Protein AF-A0A0F9BW10-F1 (afdb_monomer)

Secondary structure (DSSP, 8-state):
---SS-TT--EEEEEEETTEEEEEEES-HHHHHHHHHHHTTTSS--EE-SSPBPGGGGGGSBTS-EEEES----GGGB--PPP----

Organism: NCBI:txid412755

Nearest PDB structures (foldseek):
  3bgy-assembly2_B  TM=5.416E-01  e=9.196E+00  Acanthamoeba polyphaga mimivirus
  5tdf-assembly1_A  TM=3.740E-01  e=4.753E+00  Homo sapiens
  6no6-assembly1_A  TM=3.442E-01  e=9.824E+00  Blastocystis sp. ATCC 50177/Nand II

Sequence (87 aa):
MSKLFDPGQVVELRCPTRRGTTSGYFTDMGALAAASGKLSGTVPGVYATLNPVNPALQARSDNHITTSVQSTTSDADILKRNWLPLD

pLDDT: mean 92.88, std 9.63, range [39.66, 98.38]

Structure (mmCIF, N/CA/C/O backbone):
data_AF-A0A0F9BW10-F1
#
_entry.id   AF-A0A0F9BW10-F1
#
loop_
_atom_site.group_PDB
_atom_site.id
_atom_site.type_symbol
_atom_site.label_atom_id
_atom_site.label_alt_id
_atom_site.label_comp_id
_atom_site.label_asym_id
_atom_site.label_entity_id
_atom_site.label_seq_id
_atom_site.pdbx_PDB_ins_code
_atom_site.Cartn_x
_atom_site.Cartn_y
_atom_site.Cartn_z
_atom_site.occupancy
_atom_site.B_iso_or_equiv
_atom_site.auth_seq_id
_atom_site.auth_comp_id
_atom_site.auth_asym_id
_atom_site.auth_atom_id
_atom_site.pdbx_PDB_model_num
ATOM 1 N N . MET A 1 1 ? -9.135 14.709 12.486 1.00 39.66 1 MET A N 1
ATOM 2 C CA . MET A 1 1 ? -8.246 14.025 11.520 1.00 39.66 1 MET A CA 1
ATOM 3 C C . MET A 1 1 ? -9.102 13.110 10.663 1.00 39.66 1 MET A C 1
ATOM 5 O O . MET A 1 1 ? -9.625 12.144 11.204 1.00 39.66 1 MET A O 1
ATOM 9 N N . SER A 1 2 ? -9.300 13.412 9.376 1.00 46.25 2 SER A N 1
ATOM 10 C CA . SER A 1 2 ? -9.913 12.443 8.459 1.00 46.25 2 SER A CA 1
ATOM 11 C C . SER A 1 2 ? -8.889 11.342 8.180 1.00 46.25 2 SER A C 1
ATOM 13 O O . SER A 1 2 ? -7.828 11.613 7.617 1.00 46.25 2 SER A O 1
ATOM 15 N N . LYS A 1 3 ? -9.157 10.118 8.635 1.00 73.56 3 LYS A N 1
ATOM 16 C CA . LYS A 1 3 ? -8.329 8.957 8.301 1.00 73.56 3 LYS A CA 1
ATOM 17 C C . LYS A 1 3 ? -8.765 8.449 6.926 1.00 73.56 3 LYS A C 1
ATOM 19 O O . LYS A 1 3 ? -9.947 8.210 6.724 1.00 73.56 3 LYS A O 1
ATOM 24 N N . LEU A 1 4 ? -7.818 8.305 5.999 1.00 84.31 4 LEU A N 1
ATOM 25 C CA . LEU A 1 4 ? -8.064 7.699 4.680 1.00 84.31 4 LEU A CA 1
ATOM 26 C C . LEU A 1 4 ? -8.422 6.206 4.779 1.00 84.31 4 LEU A C 1
ATOM 28 O O . LEU A 1 4 ? -9.034 5.666 3.863 1.00 84.31 4 LEU A O 1
ATOM 32 N N . PHE A 1 5 ? -8.037 5.558 5.882 1.00 90.56 5 PHE A N 1
ATOM 33 C CA . PHE A 1 5 ? -8.189 4.125 6.103 1.00 90.56 5 PHE A CA 1
ATOM 34 C C . PHE A 1 5 ? -8.869 3.855 7.443 1.00 90.56 5 PHE A C 1
ATOM 36 O O . PHE A 1 5 ? -8.550 4.498 8.454 1.00 90.56 5 PHE A O 1
ATOM 43 N N . ASP A 1 6 ? -9.778 2.885 7.450 1.00 89.88 6 ASP A N 1
ATOM 44 C CA . ASP A 1 6 ? -10.432 2.428 8.672 1.00 89.88 6 ASP A CA 1
ATOM 45 C C . ASP A 1 6 ? -9.418 1.701 9.584 1.00 89.88 6 ASP A C 1
ATOM 47 O O . ASP A 1 6 ? -8.462 1.087 9.097 1.00 89.88 6 ASP A O 1
ATOM 51 N N . PRO A 1 7 ? -9.577 1.740 10.921 1.00 89.50 7 PRO A N 1
ATOM 52 C CA . PRO A 1 7 ? -8.736 0.954 11.821 1.00 89.50 7 PRO A CA 1
ATOM 53 C C . PRO A 1 7 ? -8.753 -0.538 11.456 1.00 89.50 7 PRO A C 1
ATOM 55 O O . PRO A 1 7 ? -9.818 -1.132 11.318 1.00 89.50 7 PRO A O 1
ATOM 58 N N . GLY A 1 8 ? -7.571 -1.145 11.311 1.00 89.44 8 GLY A N 1
ATOM 59 C CA . GLY A 1 8 ? -7.434 -2.556 10.930 1.00 89.44 8 GLY A CA 1
ATOM 60 C C . GLY A 1 8 ? -7.661 -2.848 9.443 1.00 89.44 8 GLY A C 1
ATOM 61 O O . GLY A 1 8 ? -7.561 -4.004 9.038 1.00 89.44 8 GLY A O 1
ATOM 62 N N . GLN A 1 9 ? -7.931 -1.833 8.614 1.00 94.25 9 GLN A N 1
ATOM 63 C CA . GLN A 1 9 ? -7.976 -1.997 7.165 1.00 94.25 9 GLN A CA 1
ATOM 64 C C . GLN A 1 9 ? -6.601 -2.424 6.642 1.00 94.25 9 GLN A C 1
ATOM 66 O O . GLN A 1 9 ? -5.596 -1.766 6.916 1.00 94.25 9 GLN A O 1
ATOM 71 N N . VAL A 1 10 ? -6.574 -3.492 5.843 1.00 97.44 10 VAL A N 1
ATOM 72 C CA . VAL A 1 10 ? -5.387 -3.860 5.069 1.00 97.44 10 VAL A CA 1
ATOM 73 C C . VAL A 1 10 ? -5.245 -2.891 3.899 1.00 97.44 10 VAL A C 1
ATOM 75 O O . VAL A 1 10 ? -6.183 -2.688 3.124 1.00 97.44 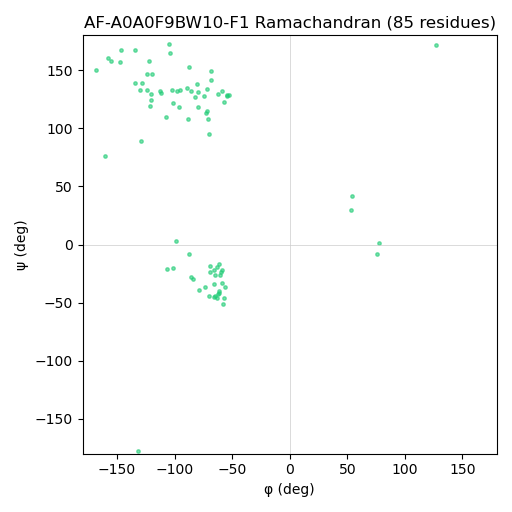10 VAL A O 1
ATOM 78 N N . VAL A 1 11 ? -4.063 -2.297 3.775 1.00 97.38 11 VAL A N 1
ATOM 79 C CA . VAL A 1 11 ? -3.684 -1.403 2.681 1.00 97.38 11 VAL A CA 1
ATOM 80 C C . VAL A 1 11 ? -2.478 -1.998 1.972 1.00 97.38 11 VAL A C 1
ATOM 82 O O . VAL A 1 11 ? -1.455 -2.260 2.603 1.00 97.38 11 VAL A O 1
ATOM 85 N N . GLU A 1 12 ? -2.575 -2.207 0.663 1.00 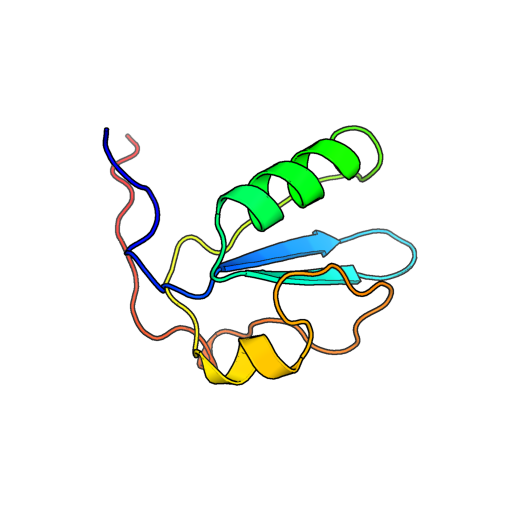98.25 12 GLU A N 1
ATOM 86 C CA . GLU A 1 12 ? -1.400 -2.539 -0.139 1.00 98.25 12 GLU A CA 1
ATOM 87 C C . GLU A 1 12 ? -0.617 -1.259 -0.445 1.00 98.25 12 GLU A C 1
ATOM 89 O O . GLU A 1 12 ? -1.201 -0.290 -0.928 1.00 98.25 12 GLU A O 1
ATOM 94 N N . LEU A 1 13 ? 0.698 -1.274 -0.228 1.00 97.75 13 LEU A N 1
ATOM 95 C CA . LEU A 1 13 ? 1.638 -0.311 -0.796 1.00 97.75 13 LEU A CA 1
ATOM 96 C C . LEU A 1 13 ? 2.344 -0.957 -1.990 1.00 97.75 13 LEU A C 1
ATOM 98 O O . LEU A 1 13 ? 2.998 -1.984 -1.831 1.00 97.75 13 LEU A O 1
ATOM 102 N N . ARG A 1 14 ? 2.234 -0.35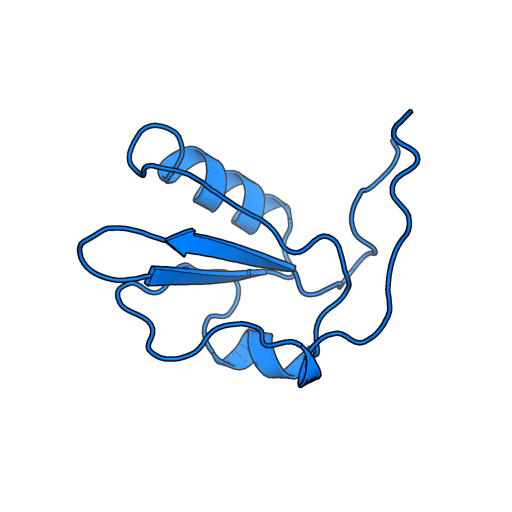9 -3.179 1.00 97.19 14 ARG A N 1
ATOM 103 C CA . ARG A 1 14 ? 2.762 -0.891 -4.441 1.00 97.19 14 ARG A CA 1
ATOM 104 C C . ARG A 1 14 ? 3.696 0.104 -5.120 1.00 97.19 14 ARG A C 1
ATOM 106 O O . ARG A 1 14 ? 3.350 1.264 -5.327 1.00 97.19 14 ARG A O 1
ATOM 113 N N . CYS A 1 15 ? 4.847 -0.395 -5.552 1.00 97.19 15 CYS A N 1
ATOM 114 C CA . CYS A 1 15 ? 5.879 0.354 -6.259 1.00 97.19 15 CYS A CA 1
ATOM 115 C C . CYS A 1 15 ? 6.285 -0.400 -7.535 1.00 97.19 15 CYS A C 1
ATOM 117 O O . CYS A 1 15 ? 7.189 -1.244 -7.497 1.00 97.19 15 CYS A O 1
ATOM 119 N N . PRO A 1 16 ? 5.609 -0.156 -8.669 1.00 94.62 16 PRO A N 1
ATOM 120 C CA . PRO A 1 16 ? 5.976 -0.762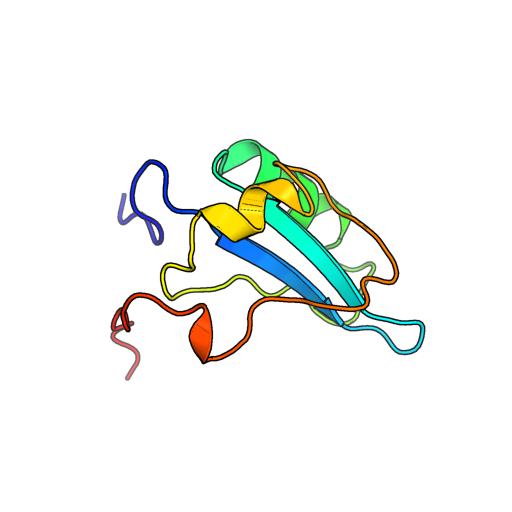 -9.941 1.00 94.62 16 PRO A CA 1
ATOM 121 C C . PRO A 1 16 ? 7.281 -0.154 -10.475 1.00 94.62 16 PRO A C 1
ATOM 123 O O . PRO A 1 16 ? 7.459 1.065 -10.507 1.00 94.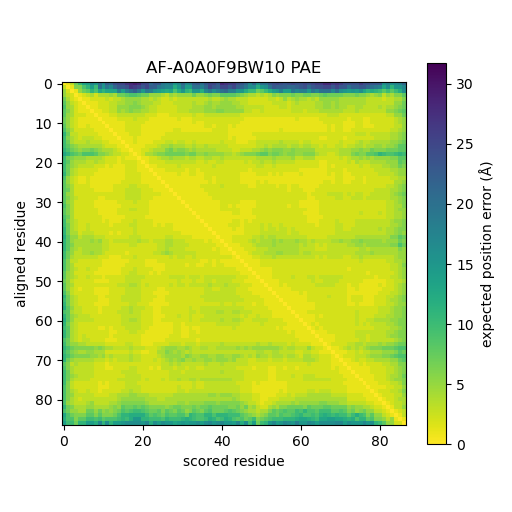62 16 PRO A O 1
ATOM 126 N N . THR A 1 17 ? 8.206 -1.005 -10.923 1.00 92.56 17 THR A N 1
ATOM 127 C CA . THR A 1 17 ? 9.475 -0.584 -11.536 1.00 92.56 17 THR A CA 1
ATOM 128 C C . THR A 1 17 ? 9.760 -1.388 -12.804 1.00 92.56 17 THR A C 1
ATOM 130 O O . THR A 1 17 ? 9.167 -2.439 -13.038 1.00 92.56 17 THR A O 1
ATOM 133 N N . ARG A 1 18 ? 10.741 -0.952 -13.608 1.00 90.62 18 ARG A N 1
ATOM 134 C CA . ARG A 1 18 ? 11.183 -1.702 -14.803 1.00 90.62 18 ARG A CA 1
ATOM 135 C C . ARG A 1 18 ? 11.776 -3.081 -14.484 1.00 90.62 18 ARG A C 1
ATOM 137 O O . ARG A 1 18 ? 11.885 -3.898 -15.388 1.00 90.62 18 ARG A O 1
ATOM 144 N N . ARG A 1 19 ? 12.197 -3.328 -13.238 1.00 88.69 19 ARG A N 1
ATOM 145 C CA . ARG A 1 19 ? 12.827 -4.589 -12.800 1.00 88.69 19 ARG A CA 1
ATOM 146 C C . ARG A 1 19 ? 11.853 -5.540 -12.101 1.00 88.69 19 ARG A C 1
ATOM 148 O O . ARG A 1 19 ? 12.273 -6.588 -11.628 1.00 88.69 19 ARG A O 1
ATOM 155 N N . GLY A 1 20 ? 10.578 -5.170 -12.026 1.00 92.94 20 GLY A N 1
ATOM 156 C CA . GLY A 1 20 ? 9.558 -5.896 -11.283 1.00 92.94 20 GLY A CA 1
ATOM 157 C C . GLY A 1 20 ? 8.810 -4.989 -10.315 1.00 92.94 20 GLY A C 1
ATOM 158 O O . GLY A 1 20 ? 9.166 -3.824 -10.101 1.00 92.94 20 GLY A O 1
ATOM 159 N N . THR A 1 21 ? 7.751 -5.540 -9.737 1.00 95.25 21 THR A N 1
ATOM 160 C CA . THR A 1 21 ? 6.907 -4.832 -8.776 1.00 95.25 21 THR A CA 1
ATOM 161 C C . THR A 1 21 ? 7.360 -5.159 -7.368 1.00 95.25 21 THR A C 1
ATOM 163 O O . THR A 1 21 ? 7.566 -6.319 -7.019 1.00 95.25 21 THR A O 1
ATOM 166 N N . THR A 1 22 ? 7.493 -4.124 -6.555 1.00 96.00 22 THR A N 1
ATOM 167 C CA . THR A 1 22 ? 7.689 -4.240 -5.115 1.00 96.00 22 THR A CA 1
ATOM 168 C C . THR A 1 22 ? 6.355 -3.929 -4.443 1.00 96.00 22 THR A C 1
ATOM 170 O O . THR A 1 22 ? 5.696 -2.962 -4.829 1.00 96.00 22 THR A O 1
ATOM 173 N N . SER A 1 23 ? 5.920 -4.751 -3.493 1.00 97.88 23 SER A N 1
ATOM 174 C CA . SER A 1 23 ? 4.628 -4.578 -2.819 1.00 97.88 23 SER A CA 1
ATOM 175 C C . SER A 1 23 ? 4.678 -5.042 -1.361 1.00 97.88 23 SER A C 1
ATOM 177 O O . SER A 1 23 ? 5.540 -5.838 -0.997 1.00 97.88 23 SER A O 1
ATOM 179 N N . GLY A 1 24 ? 3.775 -4.533 -0.527 1.00 98.00 24 GLY A N 1
ATOM 180 C CA . GLY A 1 24 ? 3.572 -4.961 0.856 1.00 98.00 24 GLY A CA 1
ATOM 181 C C . GLY A 1 24 ? 2.157 -4.660 1.338 1.00 98.00 24 GLY A C 1
ATOM 182 O O . GLY A 1 24 ? 1.503 -3.778 0.785 1.00 98.00 24 GLY A O 1
ATOM 183 N N . TYR A 1 25 ? 1.688 -5.360 2.372 1.00 98.38 25 TYR A N 1
ATOM 184 C CA . TYR A 1 25 ? 0.336 -5.208 2.918 1.00 98.38 25 TYR A CA 1
ATOM 185 C C . TYR A 1 25 ? 0.395 -4.794 4.384 1.00 98.38 25 TYR A C 1
ATOM 187 O O . TYR A 1 25 ? 1.087 -5.414 5.185 1.00 98.38 25 TYR A O 1
ATOM 195 N N . PHE A 1 26 ? -0.340 -3.749 4.748 1.00 97.88 26 PHE A N 1
ATOM 196 C CA . PHE A 1 26 ? -0.184 -3.094 6.041 1.00 97.88 26 PHE A CA 1
ATOM 197 C C . PHE A 1 26 ? -1.518 -2.928 6.754 1.00 97.88 26 PHE A C 1
ATOM 199 O O . PHE A 1 26 ? -2.478 -2.424 6.176 1.00 97.88 26 PHE A O 1
ATOM 206 N N . THR A 1 27 ? -1.535 -3.283 8.033 1.00 96.69 27 THR A N 1
ATOM 207 C CA . THR A 1 27 ? -2.563 -2.872 9.002 1.00 96.69 27 THR A CA 1
ATOM 208 C C . THR A 1 27 ? -2.014 -1.832 9.978 1.00 96.69 27 THR A C 1
ATOM 210 O O . THR A 1 27 ? -2.781 -1.075 10.574 1.00 96.69 27 THR A O 1
ATOM 213 N N . ASP A 1 28 ? -0.688 -1.764 10.131 1.00 95.69 28 ASP A N 1
ATOM 214 C CA . ASP A 1 28 ? 0.015 -0.726 10.878 1.00 95.69 28 ASP A CA 1
ATOM 215 C C . ASP A 1 28 ? 0.339 0.459 9.952 1.00 95.69 28 ASP A C 1
ATOM 217 O O . ASP A 1 28 ? 1.213 0.400 9.081 1.00 95.69 28 ASP A O 1
ATOM 221 N N . MET A 1 29 ? -0.373 1.570 10.153 1.00 94.06 29 MET A N 1
ATOM 222 C CA . MET A 1 29 ? -0.195 2.786 9.354 1.00 94.06 29 MET A CA 1
ATOM 223 C C . MET A 1 29 ? 1.146 3.490 9.614 1.00 94.06 29 MET A C 1
ATOM 225 O O . MET A 1 29 ? 1.628 4.216 8.745 1.00 94.06 29 MET A O 1
ATOM 229 N N . GLY A 1 30 ? 1.769 3.272 10.775 1.00 94.94 30 GLY A N 1
ATOM 230 C CA . GLY A 1 30 ? 3.123 3.742 11.061 1.00 94.94 30 GLY A CA 1
ATOM 231 C C . GLY A 1 30 ? 4.161 2.971 10.248 1.00 94.94 30 GLY A C 1
ATOM 232 O O . GLY A 1 30 ? 5.034 3.582 9.628 1.00 94.94 30 GLY A O 1
ATOM 233 N N . ALA A 1 31 ? 4.019 1.644 10.170 1.00 96.44 31 ALA A N 1
ATOM 234 C CA . ALA A 1 31 ? 4.856 0.798 9.318 1.00 96.44 31 ALA A CA 1
ATOM 235 C C . ALA A 1 31 ? 4.691 1.147 7.828 1.00 96.44 31 ALA A C 1
ATOM 237 O O . ALA A 1 31 ? 5.692 1.287 7.118 1.00 96.44 31 ALA A O 1
ATOM 238 N N . LEU A 1 32 ? 3.452 1.379 7.375 1.00 96.69 32 LEU A N 1
ATOM 239 C CA . LEU A 1 32 ? 3.161 1.844 6.014 1.00 96.69 32 LEU A CA 1
ATOM 240 C C . LEU A 1 32 ? 3.863 3.172 5.720 1.00 96.69 32 LEU A C 1
ATOM 242 O O . LEU A 1 32 ? 4.568 3.287 4.716 1.00 96.69 32 LEU A O 1
ATOM 246 N N . ALA A 1 33 ? 3.708 4.171 6.595 1.00 95.94 33 ALA A N 1
ATOM 247 C CA . ALA A 1 33 ? 4.316 5.486 6.412 1.00 95.94 33 ALA A CA 1
ATOM 248 C C . ALA A 1 33 ? 5.851 5.405 6.371 1.00 95.94 33 ALA A C 1
ATOM 250 O O . ALA A 1 33 ? 6.481 6.024 5.511 1.00 95.94 33 ALA A O 1
ATOM 251 N N . ALA A 1 34 ? 6.458 4.596 7.243 1.00 97.44 34 ALA A N 1
ATOM 252 C CA . ALA A 1 34 ? 7.901 4.381 7.259 1.00 97.44 34 ALA A CA 1
ATOM 253 C C . ALA A 1 34 ? 8.403 3.692 5.978 1.00 97.44 34 ALA A C 1
ATOM 255 O O . ALA A 1 34 ? 9.413 4.110 5.408 1.00 97.44 34 ALA A O 1
ATOM 256 N N . ALA A 1 35 ? 7.705 2.657 5.500 1.00 97.31 35 ALA A N 1
ATOM 257 C CA . ALA A 1 35 ? 8.034 1.976 4.249 1.00 97.31 35 ALA A CA 1
ATOM 258 C C . ALA A 1 35 ? 7.896 2.915 3.040 1.00 97.31 35 ALA A C 1
ATOM 260 O O . ALA A 1 35 ? 8.812 3.005 2.222 1.00 97.31 35 ALA A O 1
ATOM 261 N N . SER A 1 36 ? 6.799 3.675 2.976 1.00 96.69 36 SER A N 1
ATOM 262 C CA . SER A 1 36 ? 6.567 4.702 1.957 1.00 96.69 36 SER A CA 1
ATOM 263 C C . SER A 1 36 ? 7.683 5.746 1.945 1.00 96.69 36 SER A C 1
ATOM 265 O O . SER A 1 36 ? 8.214 6.070 0.886 1.00 96.69 36 SER A O 1
ATOM 267 N N . GLY A 1 37 ? 8.081 6.246 3.118 1.00 97.25 37 GLY A N 1
ATOM 268 C CA . GLY A 1 37 ? 9.150 7.236 3.252 1.00 97.25 37 GLY A CA 1
ATOM 269 C C . GLY A 1 37 ? 10.502 6.730 2.748 1.00 97.25 37 GLY A C 1
ATOM 270 O O . GLY A 1 37 ? 11.202 7.464 2.061 1.00 97.25 37 GLY A O 1
ATOM 271 N N . LYS A 1 38 ? 10.842 5.462 3.018 1.00 96.62 38 LYS A N 1
ATOM 272 C CA . LYS A 1 38 ? 12.074 4.830 2.508 1.00 96.62 38 LYS A CA 1
ATOM 273 C C . LYS A 1 38 ? 12.076 4.674 0.986 1.00 96.62 38 LYS A C 1
ATOM 275 O O . LYS A 1 38 ? 13.136 4.735 0.375 1.00 96.62 38 LYS A O 1
ATOM 280 N N . LEU A 1 39 ? 10.909 4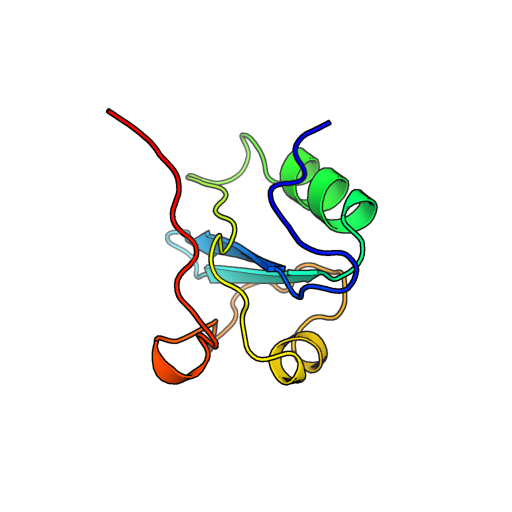.426 0.390 1.00 95.38 39 LEU A N 1
ATOM 281 C CA . LEU A 1 39 ? 10.767 4.211 -1.052 1.00 95.38 39 LEU A CA 1
ATOM 282 C C . LEU A 1 39 ? 10.647 5.529 -1.828 1.00 95.38 39 LEU A C 1
ATOM 284 O O . LEU A 1 39 ? 11.082 5.602 -2.979 1.00 95.38 39 LEU A O 1
ATOM 288 N N . SER A 1 40 ? 10.099 6.573 -1.209 1.00 95.06 40 SER A N 1
ATOM 289 C CA . SER A 1 40 ? 9.925 7.890 -1.820 1.00 95.06 40 SER A CA 1
ATOM 290 C C . SER A 1 40 ? 11.236 8.428 -2.407 1.00 95.06 40 SER A C 1
ATOM 292 O O . SER A 1 40 ? 12.276 8.420 -1.755 1.00 95.06 40 SER A O 1
ATOM 294 N N . GLY A 1 41 ? 11.200 8.851 -3.673 1.00 94.69 41 GLY A N 1
ATOM 295 C CA . GLY A 1 41 ? 12.372 9.343 -4.409 1.00 94.69 41 GLY A CA 1
ATOM 296 C C . GLY A 1 41 ? 13.353 8.264 -4.894 1.00 94.69 41 GLY A C 1
ATOM 297 O O . GLY A 1 41 ? 14.243 8.575 -5.679 1.00 94.69 41 GLY A O 1
ATOM 298 N N . THR A 1 42 ? 13.187 7.001 -4.486 1.00 94.25 42 THR A N 1
ATOM 299 C CA . THR A 1 42 ? 14.031 5.872 -4.938 1.00 94.25 42 THR A CA 1
ATOM 300 C C . THR A 1 42 ? 13.368 5.013 -6.017 1.00 94.25 42 THR A C 1
ATOM 302 O O . THR A 1 42 ? 14.048 4.3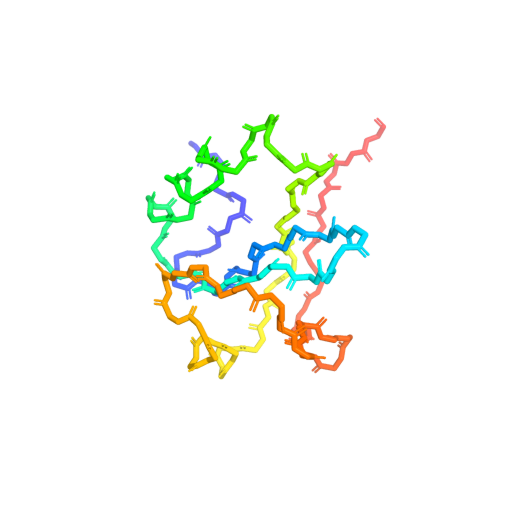00 -6.755 1.00 94.25 42 THR A O 1
ATOM 305 N N . VAL A 1 43 ? 12.038 5.090 -6.132 1.00 95.31 43 VAL A N 1
ATOM 306 C CA . VAL A 1 43 ? 11.229 4.391 -7.139 1.00 95.31 43 VAL A CA 1
ATOM 307 C C . VAL A 1 43 ? 10.413 5.393 -7.966 1.00 95.31 43 VAL A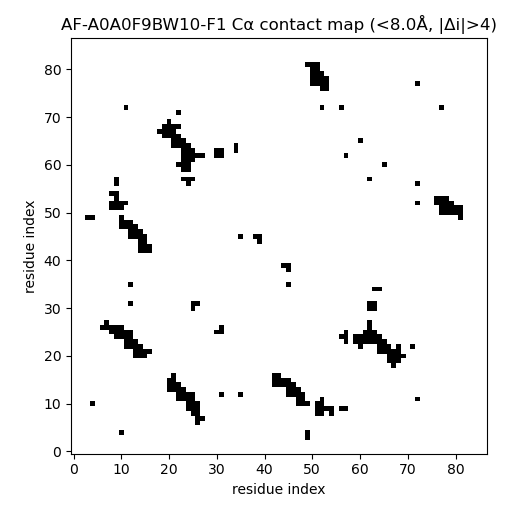 C 1
ATOM 309 O O . VAL A 1 43 ? 10.148 6.494 -7.482 1.00 95.31 43 VAL A O 1
ATOM 312 N N . PRO A 1 44 ? 9.969 5.034 -9.188 1.00 95.25 44 PRO A N 1
ATOM 313 C CA . PRO A 1 44 ? 9.196 5.941 -10.045 1.00 95.25 44 PRO A CA 1
ATOM 314 C C . PRO A 1 44 ? 7.866 6.408 -9.442 1.00 95.25 44 PRO A C 1
ATOM 316 O O . PRO A 1 44 ? 7.369 7.469 -9.804 1.00 95.25 44 PRO A O 1
ATOM 319 N N . GLY A 1 45 ? 7.284 5.615 -8.542 1.00 96.12 45 GLY A N 1
ATOM 320 C CA . GLY A 1 45 ? 6.040 5.946 -7.864 1.00 96.12 45 GLY A CA 1
ATOM 321 C C . GLY A 1 45 ? 5.760 5.004 -6.701 1.00 96.12 45 GLY A C 1
ATOM 322 O O . GLY A 1 45 ? 6.159 3.836 -6.722 1.00 96.12 45 GLY A O 1
ATOM 323 N N . VAL A 1 46 ? 5.073 5.538 -5.694 1.00 97.12 46 VAL A N 1
ATOM 324 C CA . VAL A 1 46 ? 4.588 4.810 -4.520 1.00 97.12 46 VAL A CA 1
ATOM 325 C C . VAL A 1 46 ? 3.075 4.975 -4.480 1.00 97.12 46 VAL A C 1
ATOM 327 O O . VAL A 1 46 ? 2.578 6.097 -4.409 1.00 97.12 46 VAL A O 1
ATOM 330 N N . TYR A 1 47 ? 2.347 3.867 -4.549 1.00 96.19 47 TYR A N 1
ATOM 331 C CA . TYR A 1 47 ? 0.888 3.849 -4.592 1.00 96.19 47 TYR A CA 1
ATOM 332 C C . TYR A 1 47 ? 0.339 3.081 -3.396 1.00 96.19 47 TYR A C 1
ATOM 334 O O . TYR A 1 47 ? 0.947 2.105 -2.966 1.00 96.19 47 TYR A O 1
ATOM 342 N N . ALA A 1 48 ? -0.821 3.494 -2.891 1.00 95.81 48 ALA A N 1
ATOM 343 C CA . ALA A 1 48 ? -1.549 2.773 -1.857 1.00 95.81 48 ALA A CA 1
ATOM 344 C C . ALA A 1 48 ? -2.975 2.459 -2.325 1.00 95.81 48 ALA A C 1
ATOM 346 O O . ALA A 1 48 ? -3.582 3.252 -3.049 1.00 95.81 48 ALA A O 1
ATOM 347 N N . THR A 1 49 ? -3.532 1.324 -1.910 1.00 95.94 49 THR A N 1
ATOM 348 C CA . THR A 1 49 ? -4.934 0.997 -2.205 1.00 95.94 49 THR A CA 1
ATOM 349 C C . THR A 1 49 ? -5.874 1.867 -1.378 1.00 95.94 49 THR A C 1
ATOM 351 O O . THR A 1 49 ? -5.934 1.733 -0.158 1.00 95.94 49 THR A O 1
ATOM 354 N N . LEU A 1 50 ? -6.648 2.724 -2.047 1.00 93.19 50 LEU A N 1
ATOM 355 C CA . LEU A 1 50 ? -7.715 3.509 -1.415 1.00 93.19 50 LEU A CA 1
ATOM 356 C C . LEU A 1 50 ? -8.850 2.611 -0.904 1.00 93.19 50 LEU A C 1
ATOM 358 O O . LEU A 1 50 ? -9.367 2.783 0.200 1.00 93.19 50 LEU A O 1
ATOM 362 N N . ASN A 1 51 ? -9.245 1.661 -1.745 1.00 94.44 51 ASN A N 1
ATOM 363 C CA . ASN A 1 51 ? -10.347 0.757 -1.472 1.00 94.44 51 ASN A CA 1
ATOM 364 C C . ASN A 1 51 ? -9.887 -0.378 -0.548 1.00 94.44 51 ASN A C 1
ATOM 366 O O . ASN A 1 51 ? -8.803 -0.922 -0.775 1.00 94.44 51 ASN A O 1
ATOM 370 N N . PRO A 1 52 ? -10.693 -0.770 0.454 1.00 94.62 52 PRO A N 1
ATOM 371 C CA . PRO A 1 52 ? -10.380 -1.910 1.304 1.00 94.62 52 PRO A CA 1
ATOM 372 C C . PRO A 1 52 ? -10.231 -3.191 0.485 1.00 94.62 52 PRO A C 1
ATOM 374 O O . PRO A 1 52 ? -11.088 -3.515 -0.345 1.00 94.62 52 PRO A O 1
ATOM 377 N N . VAL A 1 53 ? -9.151 -3.918 0.755 1.00 97.62 53 VAL A N 1
ATOM 378 C CA . VAL A 1 53 ? -8.827 -5.188 0.100 1.00 97.62 53 VAL A CA 1
ATOM 379 C C . VAL A 1 53 ? -9.125 -6.369 1.021 1.00 97.62 53 VAL A C 1
ATOM 381 O O . VAL A 1 53 ? -9.289 -6.203 2.232 1.00 97.62 53 VAL A O 1
ATOM 384 N N . ASN A 1 54 ? -9.181 -7.571 0.456 1.00 97.75 54 ASN A N 1
ATOM 385 C CA . ASN A 1 54 ? -9.337 -8.809 1.205 1.00 97.75 54 ASN A CA 1
ATOM 386 C C . ASN A 1 54 ? -8.205 -8.964 2.251 1.00 97.75 54 ASN A C 1
ATOM 388 O O . ASN A 1 54 ? -7.032 -9.011 1.868 1.00 97.75 54 ASN A O 1
ATOM 392 N N . PRO A 1 55 ? -8.515 -9.101 3.557 1.00 97.31 55 PRO A N 1
ATOM 393 C CA . PRO A 1 55 ? -7.502 -9.214 4.602 1.00 97.31 55 PRO A CA 1
ATOM 394 C C . PRO A 1 55 ? -6.555 -10.406 4.446 1.00 97.31 55 PRO A C 1
ATOM 396 O O . PRO A 1 55 ? -5.419 -10.348 4.909 1.00 97.31 55 PRO A O 1
ATOM 399 N N . ALA A 1 56 ? -6.974 -11.463 3.740 1.00 97.31 56 ALA A N 1
ATOM 400 C CA . ALA A 1 56 ? -6.124 -12.618 3.451 1.00 97.31 56 ALA A CA 1
ATOM 401 C C . ALA A 1 56 ? -4.840 -12.245 2.685 1.00 97.31 56 ALA A C 1
ATOM 403 O O . ALA A 1 56 ? -3.852 -12.978 2.738 1.00 97.31 56 ALA A O 1
ATOM 404 N N . LEU A 1 57 ? -4.824 -11.095 1.999 1.00 97.19 57 LEU A N 1
ATOM 405 C CA . LEU A 1 57 ? -3.639 -10.591 1.312 1.00 97.19 57 LEU A CA 1
ATOM 406 C C . LEU A 1 57 ? -2.494 -10.232 2.263 1.00 97.19 57 LEU A C 1
ATOM 408 O O . LEU A 1 57 ? -1.336 -10.330 1.860 1.00 97.19 57 LEU A O 1
ATOM 412 N N . GLN A 1 58 ? -2.788 -9.890 3.522 1.00 96.62 58 GLN A N 1
ATOM 413 C CA . GLN A 1 58 ? -1.771 -9.541 4.516 1.00 96.62 58 GLN A CA 1
ATOM 414 C C . GLN A 1 58 ? -0.737 -10.653 4.705 1.00 96.62 58 GLN A C 1
ATOM 416 O O . GLN A 1 58 ? 0.453 -10.372 4.809 1.00 96.62 58 GLN A O 1
ATOM 421 N N . ALA A 1 59 ? -1.162 -11.917 4.643 1.00 96.38 59 ALA A N 1
ATOM 422 C CA . ALA A 1 59 ? -0.275 -13.070 4.787 1.00 96.38 59 ALA A CA 1
ATOM 423 C C . ALA A 1 59 ? 0.821 -13.150 3.704 1.00 96.38 59 ALA A C 1
ATOM 425 O O . ALA A 1 59 ? 1.802 -13.867 3.886 1.00 96.38 59 ALA A O 1
ATOM 426 N N . ARG A 1 60 ? 0.678 -12.427 2.581 1.00 95.69 60 ARG A N 1
ATOM 427 C CA . ARG A 1 60 ? 1.690 -12.385 1.514 1.00 95.69 60 ARG A CA 1
ATOM 428 C C . ARG A 1 60 ? 2.913 -11.554 1.912 1.00 95.69 60 ARG A C 1
ATOM 430 O O . ARG A 1 60 ? 4.022 -11.927 1.545 1.00 95.69 60 ARG A O 1
ATOM 437 N N . SER A 1 61 ? 2.701 -10.463 2.652 1.00 96.12 61 SER A N 1
ATOM 438 C CA . SER A 1 61 ? 3.742 -9.521 3.086 1.00 96.12 61 SER A CA 1
ATOM 439 C C . SER A 1 61 ? 3.246 -8.703 4.287 1.00 96.12 61 SER A C 1
ATOM 441 O O . SER A 1 61 ? 2.856 -7.546 4.131 1.00 96.12 61 SER A O 1
ATOM 443 N N . ASP A 1 62 ? 3.214 -9.308 5.477 1.00 97.56 62 ASP A N 1
ATOM 444 C CA . ASP A 1 62 ? 2.628 -8.696 6.677 1.00 97.56 62 ASP A CA 1
ATOM 445 C C . ASP A 1 62 ? 3.482 -7.537 7.220 1.00 97.56 62 ASP A C 1
ATOM 447 O O . ASP A 1 62 ? 4.571 -7.749 7.759 1.00 97.56 62 ASP A O 1
ATOM 451 N N . ASN A 1 63 ? 2.991 -6.307 7.049 1.00 97.62 63 ASN A N 1
ATOM 452 C CA . ASN A 1 63 ? 3.596 -5.052 7.502 1.00 97.62 63 ASN A CA 1
ATOM 453 C C . ASN A 1 63 ? 5.055 -4.849 7.048 1.00 97.62 63 ASN A C 1
ATOM 455 O O . ASN A 1 63 ? 5.843 -4.159 7.699 1.00 97.62 63 ASN A O 1
ATOM 459 N N . HIS A 1 64 ? 5.422 -5.415 5.898 1.00 97.56 64 HIS A N 1
ATOM 460 C CA . HIS A 1 64 ? 6.732 -5.235 5.284 1.00 97.56 64 HIS A CA 1
ATOM 461 C C . HIS A 1 64 ? 6.645 -5.260 3.759 1.00 97.56 64 HIS A C 1
ATOM 463 O O . HIS A 1 64 ? 5.634 -5.632 3.170 1.00 97.56 64 HIS A O 1
ATOM 469 N N . ILE A 1 65 ? 7.734 -4.845 3.119 1.00 97.38 65 ILE A N 1
ATOM 470 C CA . ILE A 1 65 ? 7.850 -4.776 1.667 1.00 97.38 65 ILE A CA 1
ATOM 471 C C . ILE A 1 65 ? 8.570 -6.013 1.134 1.00 97.38 65 ILE A C 1
ATOM 473 O O . ILE A 1 65 ? 9.655 -6.355 1.603 1.00 97.38 65 ILE A O 1
ATOM 477 N N . THR A 1 66 ? 8.001 -6.627 0.102 1.00 97.12 66 THR A N 1
ATOM 478 C CA . THR A 1 66 ? 8.596 -7.719 -0.668 1.00 97.12 66 THR A CA 1
ATOM 479 C C . THR A 1 66 ? 8.914 -7.232 -2.081 1.00 97.12 66 THR A C 1
ATOM 481 O O . THR A 1 66 ? 8.086 -6.613 -2.753 1.00 97.12 66 THR A O 1
ATOM 484 N N . THR A 1 67 ? 10.137 -7.483 -2.542 1.00 94.75 67 THR A N 1
ATOM 485 C CA . THR A 1 67 ? 10.594 -7.108 -3.885 1.00 94.75 67 THR A CA 1
ATOM 486 C C . THR A 1 67 ? 10.257 -8.191 -4.907 1.00 94.75 67 THR A C 1
ATOM 488 O O . THR A 1 67 ? 10.164 -9.369 -4.572 1.00 94.75 67 THR A O 1
ATOM 491 N N . SER A 1 68 ? 10.086 -7.792 -6.171 1.00 92.00 68 SER A N 1
ATOM 492 C CA . SER A 1 68 ? 9.857 -8.707 -7.302 1.00 92.00 68 SER A CA 1
ATOM 493 C C . SER A 1 68 ? 8.685 -9.682 -7.100 1.00 92.00 68 SER A C 1
ATOM 495 O O . SER A 1 68 ? 8.770 -10.861 -7.452 1.00 92.00 68 SER A O 1
ATOM 497 N N . VAL A 1 69 ? 7.577 -9.189 -6.538 1.00 94.94 69 VAL A N 1
ATOM 498 C CA . VAL A 1 69 ? 6.372 -9.993 -6.305 1.00 94.94 69 VAL A CA 1
ATOM 499 C C . VAL A 1 69 ? 5.695 -10.376 -7.622 1.00 94.94 69 VAL A C 1
ATOM 501 O O . VAL A 1 69 ? 5.613 -9.575 -8.552 1.00 94.94 69 VAL A O 1
ATOM 504 N N . GLN A 1 70 ? 5.178 -11.605 -7.685 1.00 92.75 70 GLN A N 1
ATOM 505 C CA . GLN A 1 70 ? 4.472 -12.131 -8.864 1.00 92.75 70 GLN A CA 1
ATOM 506 C C . GLN A 1 70 ? 2.982 -11.770 -8.871 1.00 92.75 70 GLN A C 1
ATOM 508 O O . GLN A 1 70 ? 2.368 -11.654 -9.927 1.00 92.75 70 GLN A O 1
ATOM 513 N N . SER A 1 71 ? 2.396 -11.579 -7.689 1.00 93.81 71 SER A N 1
ATOM 514 C CA . SER A 1 71 ? 0.974 -11.291 -7.516 1.00 93.81 71 SER A CA 1
ATOM 515 C C . SER A 1 71 ? 0.772 -10.149 -6.536 1.00 93.81 71 SER A C 1
ATOM 517 O O . SER A 1 71 ? 1.402 -10.104 -5.479 1.00 93.81 71 SER A O 1
ATOM 519 N N . THR A 1 72 ? -0.160 -9.267 -6.863 1.00 96.62 72 THR A N 1
ATOM 520 C CA . THR A 1 72 ? -0.567 -8.121 -6.043 1.00 96.62 72 THR A CA 1
ATOM 521 C C . THR A 1 72 ? -2.098 -8.084 -5.950 1.00 96.62 72 THR A C 1
ATOM 523 O O . THR A 1 72 ? -2.738 -9.002 -6.468 1.00 96.62 72 THR A O 1
ATOM 526 N N . THR A 1 73 ? -2.698 -7.091 -5.283 1.00 97.19 73 THR A N 1
ATOM 527 C CA . THR A 1 73 ? -4.166 -6.934 -5.258 1.00 97.19 73 THR A CA 1
ATOM 528 C C . THR A 1 73 ? -4.717 -6.883 -6.683 1.00 97.19 73 THR A C 1
ATOM 530 O O . THR A 1 73 ? -4.249 -6.087 -7.508 1.00 97.19 73 THR A O 1
ATOM 533 N N . SER A 1 74 ? -5.710 -7.722 -6.953 1.00 96.50 74 SER A N 1
ATOM 534 C CA . SER A 1 74 ? -6.512 -7.739 -8.175 1.00 96.50 74 SER A CA 1
ATOM 535 C C . SER A 1 74 ? -7.907 -7.161 -7.926 1.00 96.50 74 SER A C 1
ATOM 537 O O . SER A 1 74 ? -8.302 -6.939 -6.782 1.00 96.50 74 SER A O 1
ATOM 539 N N . ASP A 1 75 ? -8.692 -6.965 -8.984 1.00 95.62 75 ASP A N 1
ATOM 540 C CA . ASP A 1 75 ? -10.068 -6.466 -8.858 1.00 95.62 75 ASP A CA 1
ATOM 541 C C . ASP A 1 75 ? -10.954 -7.371 -7.986 1.00 95.62 75 ASP A C 1
ATOM 543 O O . ASP A 1 75 ? -11.814 -6.875 -7.260 1.00 95.62 75 ASP A O 1
ATOM 547 N N . ALA A 1 76 ? -10.715 -8.687 -8.008 1.00 97.06 76 ALA A N 1
ATOM 548 C CA . ALA A 1 76 ? -11.450 -9.662 -7.200 1.00 97.06 76 ALA A CA 1
ATOM 549 C C . ALA A 1 76 ? -11.143 -9.556 -5.696 1.00 97.06 76 ALA A C 1
ATOM 551 O O . ALA A 1 76 ? -11.908 -10.053 -4.872 1.00 97.06 76 ALA A O 1
ATOM 552 N N . ASP A 1 77 ? -10.035 -8.907 -5.334 1.00 97.88 77 ASP A N 1
ATOM 553 C CA . ASP A 1 77 ? -9.644 -8.705 -3.943 1.00 97.88 77 ASP A CA 1
ATOM 554 C C . ASP A 1 77 ? -10.259 -7.432 -3.335 1.00 97.88 77 ASP A C 1
ATOM 556 O O . ASP A 1 77 ? -10.128 -7.209 -2.132 1.00 97.88 77 ASP A O 1
ATOM 560 N N . ILE A 1 78 ? -10.919 -6.581 -4.128 1.00 97.31 78 ILE A N 1
ATOM 561 C CA . ILE A 1 78 ? -11.531 -5.336 -3.649 1.00 97.31 78 ILE A CA 1
ATOM 562 C C . ILE A 1 78 ? -12.878 -5.633 -2.984 1.00 97.31 78 ILE A C 1
ATOM 564 O O . ILE A 1 78 ? -13.817 -6.086 -3.634 1.00 97.31 78 ILE A O 1
ATOM 568 N N . LEU A 1 79 ? -13.007 -5.313 -1.693 1.00 96.31 79 LEU A N 1
ATOM 569 C CA . LEU A 1 79 ? -14.226 -5.596 -0.923 1.00 96.31 79 LEU A CA 1
ATOM 570 C C . LEU A 1 79 ? -15.348 -4.588 -1.184 1.00 96.31 79 LEU A C 1
ATOM 572 O O . LEU A 1 79 ? -16.524 -4.943 -1.211 1.00 96.31 79 LEU A O 1
ATOM 576 N N . LYS A 1 80 ? -14.992 -3.310 -1.325 1.00 94.12 80 LYS A N 1
ATOM 577 C CA . LYS A 1 80 ? -15.924 -2.208 -1.593 1.00 94.12 80 LYS A CA 1
ATOM 578 C C . LYS A 1 80 ? -15.192 -1.029 -2.224 1.00 94.12 80 LYS A C 1
ATOM 580 O O . LYS A 1 80 ? -13.979 -0.903 -2.082 1.00 94.12 80 LYS A O 1
ATOM 585 N N . ARG A 1 81 ? -15.935 -0.140 -2.883 1.00 92.56 81 ARG A N 1
ATOM 586 C CA . ARG A 1 81 ? -15.408 1.125 -3.414 1.00 92.56 81 ARG A CA 1
ATOM 587 C C . ARG A 1 81 ? -15.681 2.260 -2.428 1.00 92.56 81 ARG A C 1
ATOM 589 O O . ARG A 1 81 ? -16.839 2.556 -2.144 1.00 92.56 81 ARG A O 1
ATOM 596 N N . ASN A 1 82 ? -14.620 2.885 -1.930 1.00 90.81 82 ASN A N 1
ATOM 597 C CA . ASN A 1 82 ? -14.683 4.111 -1.147 1.00 90.81 82 ASN A CA 1
ATOM 598 C C . ASN A 1 82 ? -14.612 5.312 -2.098 1.00 90.81 82 ASN A C 1
ATOM 600 O O . ASN A 1 82 ? -13.784 5.349 -3.008 1.00 90.81 82 ASN A O 1
ATOM 604 N N . TRP A 1 83 ? -15.480 6.295 -1.882 1.00 88.06 83 TRP A N 1
ATOM 605 C CA . TRP A 1 83 ? -15.488 7.526 -2.666 1.00 88.06 83 TRP A CA 1
ATOM 606 C C . TRP A 1 83 ? -14.509 8.536 -2.075 1.00 88.06 83 TRP A C 1
ATOM 608 O O . TRP A 1 83 ? -14.536 8.797 -0.873 1.00 88.06 83 TRP A O 1
ATOM 618 N N . LEU A 1 84 ? -13.673 9.123 -2.931 1.00 83.19 84 LEU A N 1
ATOM 619 C CA . LEU A 1 84 ? -12.861 10.286 -2.597 1.00 83.19 84 LEU A CA 1
ATOM 620 C C . LEU A 1 84 ? -13.472 11.484 -3.335 1.00 83.19 84 LEU A C 1
ATOM 622 O O . LEU A 1 84 ? -13.413 11.499 -4.564 1.00 83.19 84 LEU A O 1
ATOM 626 N N . PRO A 1 85 ? -14.108 12.440 -2.635 1.00 76.88 85 PRO A N 1
ATOM 627 C CA . PRO A 1 85 ? -14.672 13.617 -3.279 1.00 76.88 85 PRO A CA 1
ATOM 628 C C . PRO A 1 85 ? -13.523 14.511 -3.760 1.00 76.88 85 PRO A C 1
ATOM 630 O O . PRO A 1 85 ? -12.953 15.278 -2.987 1.00 76.88 85 PRO A O 1
ATOM 633 N N . LEU A 1 86 ? -13.155 14.342 -5.027 1.00 78.12 86 LEU A N 1
ATOM 634 C CA . LEU A 1 86 ? -12.299 15.240 -5.790 1.00 78.12 86 LEU A CA 1
ATOM 635 C C . LEU A 1 86 ? -13.182 15.865 -6.877 1.00 78.12 86 LEU A C 1
ATOM 637 O O . LEU A 1 86 ? -13.916 15.128 -7.536 1.00 78.12 86 LEU A O 1
ATOM 641 N N . ASP A 1 87 ? -13.114 17.185 -7.025 1.00 60.28 87 ASP A N 1
ATOM 642 C CA . ASP A 1 87 ? -13.745 17.976 -8.092 1.00 60.28 87 ASP A CA 1
ATOM 643 C C . ASP A 1 87 ? -12.637 18.698 -8.871 1.00 60.28 87 ASP A C 1
ATOM 645 O O . ASP A 1 87 ? -11.698 19.197 -8.198 1.00 60.28 87 ASP A O 1
#

Foldseek 3Di:
DDDLDDQQFWKKKWFQAPVAIKIAIENDVVLVVVQCVVCPPVGPDIDMDSAGFAPVCCVVHPSHMDTRDPDDDDPVRGPDDDDDDDD

Solvent-accessible surface area (backbone atoms only — not comparable to full-atom values): 5336 Å² total; per-residue (Å²): 132,89,69,87,64,62,90,74,42,39,31,45,41,42,30,64,50,98,89,40,32,30,37,22,19,21,57,49,67,66,50,44,52,53,53,50,59,71,43,58,89,76,50,91,46,83,43,67,51,74,39,46,40,49,63,76,55,30,82,79,24,69,60,41,79,41,74,63,51,93,75,74,93,50,80,90,36,52,75,51,86,70,88,75,98,76,132

Mean p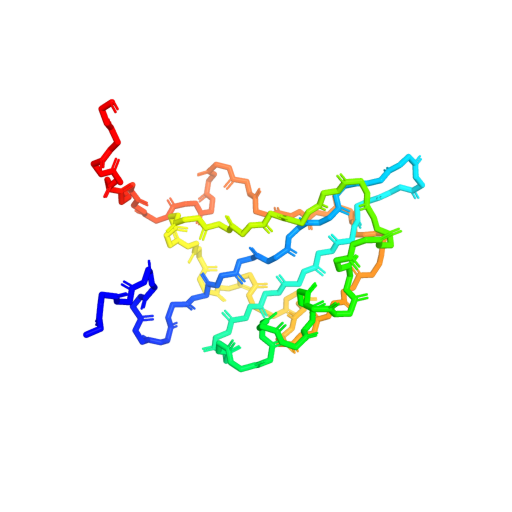redicted aligned error: 3.5 Å

Radius of gyration: 12.67 Å; Cα contacts (8 Å, |Δi|>4): 147; chains: 1; bounding box: 30×31×27 Å